Protein AF-A0A2R7QMT9-F1 (afdb_monomer_lite)

pLDDT: mean 90.4, std 2.73, range [72.31, 94.88]

Structure (mmCIF, N/CA/C/O backbone):
data_AF-A0A2R7QMT9-F1
#
_entry.id   AF-A0A2R7QMT9-F1
#
loop_
_atom_site.group_PDB
_atom_site.id
_atom_site.type_symbol
_atom_site.label_atom_id
_atom_site.label_alt_id
_atom_site.label_comp_id
_atom_site.label_asym_id
_atom_site.label_entity_id
_atom_site.label_seq_i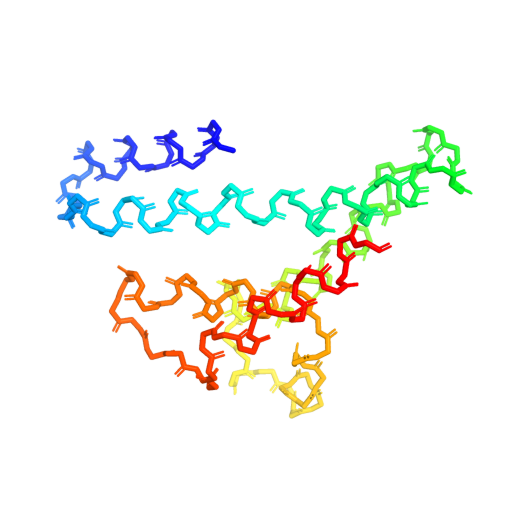d
_atom_site.pdbx_PDB_ins_code
_atom_site.Cartn_x
_atom_site.Cartn_y
_atom_site.Cartn_z
_atom_site.occupancy
_atom_site.B_iso_or_equiv
_atom_site.auth_seq_id
_atom_site.auth_comp_id
_atom_site.auth_asym_id
_atom_site.auth_atom_id
_atom_site.pdbx_PDB_model_num
ATOM 1 N N . LEU A 1 1 ? 5.904 7.567 4.834 1.00 87.25 1 LEU A N 1
ATOM 2 C CA . LEU A 1 1 ? 5.593 7.860 6.255 1.00 87.25 1 LEU A CA 1
ATOM 3 C C . LEU A 1 1 ? 5.096 9.293 6.474 1.00 87.25 1 LEU A C 1
ATOM 5 O O . LEU A 1 1 ? 4.022 9.447 7.035 1.00 87.25 1 LEU A O 1
ATOM 9 N N . LEU A 1 2 ? 5.815 10.324 6.001 1.00 89.88 2 LEU A N 1
ATOM 10 C CA . LEU A 1 2 ? 5.426 11.735 6.186 1.00 89.88 2 LEU A CA 1
ATOM 11 C C . LEU A 1 2 ? 3.989 12.032 5.732 1.00 89.88 2 LEU A C 1
ATOM 13 O O . LEU A 1 2 ? 3.200 12.544 6.513 1.00 89.88 2 LEU A O 1
ATOM 17 N N . VAL A 1 3 ? 3.630 11.641 4.506 1.00 89.38 3 VAL A N 1
ATOM 18 C CA . VAL A 1 3 ? 2.269 11.836 3.974 1.00 89.38 3 VAL A CA 1
ATOM 19 C C . VAL A 1 3 ? 1.214 11.183 4.872 1.00 89.38 3 VAL A C 1
ATOM 21 O O . VAL A 1 3 ? 0.199 11.802 5.163 1.00 89.38 3 VAL A O 1
ATOM 24 N N . ALA A 1 4 ? 1.466 9.972 5.376 1.00 89.38 4 ALA A N 1
ATOM 25 C CA . ALA A 1 4 ? 0.537 9.289 6.276 1.00 89.38 4 ALA A CA 1
ATOM 26 C C . ALA A 1 4 ? 0.352 10.053 7.598 1.00 89.38 4 ALA A C 1
ATOM 28 O O . ALA A 1 4 ? -0.774 10.210 8.056 1.00 89.38 4 ALA A O 1
ATOM 29 N N . LEU A 1 5 ? 1.435 10.577 8.180 1.00 90.81 5 LEU A N 1
ATOM 30 C CA . LEU A 1 5 ? 1.365 11.408 9.387 1.00 90.81 5 LEU A CA 1
ATOM 31 C C . LEU A 1 5 ? 0.594 12.708 9.141 1.00 90.81 5 LEU A C 1
ATOM 33 O O . LEU A 1 5 ? -0.221 13.091 9.973 1.00 90.81 5 LEU A O 1
ATOM 37 N N . VAL A 1 6 ? 0.802 13.351 7.988 1.00 93.38 6 VAL A N 1
ATOM 38 C CA . VAL A 1 6 ? 0.050 14.551 7.594 1.00 93.38 6 VAL A CA 1
ATOM 39 C C . VAL A 1 6 ? -1.442 14.236 7.482 1.00 93.38 6 VAL A C 1
ATOM 41 O O . VAL A 1 6 ? -2.253 14.945 8.069 1.00 93.38 6 VAL A O 1
ATOM 44 N N . LEU A 1 7 ? -1.816 13.153 6.794 1.00 91.12 7 LEU A N 1
ATOM 45 C CA . LEU A 1 7 ? -3.218 12.755 6.636 1.00 91.12 7 LEU A CA 1
ATOM 46 C C . LEU A 1 7 ? -3.880 12.398 7.972 1.00 91.12 7 LEU A C 1
ATOM 48 O O . LEU A 1 7 ? -5.018 12.789 8.212 1.00 91.12 7 LEU A O 1
ATOM 52 N N . LEU A 1 8 ? -3.167 11.705 8.863 1.00 91.06 8 LEU A N 1
ATOM 53 C CA . LEU A 1 8 ? -3.651 11.411 10.213 1.00 91.06 8 LEU A CA 1
ATOM 54 C C . LEU A 1 8 ? -3.796 12.682 11.059 1.00 91.06 8 LEU A C 1
ATOM 56 O O . LEU A 1 8 ? -4.768 12.809 11.797 1.00 91.06 8 LEU A O 1
ATOM 60 N N . GLY A 1 9 ? -2.877 13.641 10.923 1.00 88.62 9 GLY A N 1
ATOM 61 C CA . GLY A 1 9 ? -2.978 14.947 11.574 1.00 88.62 9 GLY A CA 1
ATOM 62 C C . GLY A 1 9 ? -4.199 15.734 11.097 1.00 88.62 9 GLY A C 1
ATOM 63 O O . GLY A 1 9 ? -4.964 16.236 11.914 1.00 88.62 9 GLY A O 1
ATOM 64 N N . VAL A 1 10 ? -4.441 15.772 9.783 1.00 92.94 10 VAL A N 1
ATOM 65 C CA . VAL A 1 10 ? -5.647 16.388 9.205 1.00 92.94 10 VAL A CA 1
ATOM 66 C C . VAL A 1 10 ? -6.912 15.678 9.692 1.00 92.94 10 VAL A C 1
ATOM 68 O O . VAL A 1 10 ? -7.864 16.345 10.084 1.00 92.94 10 VAL A O 1
ATOM 71 N N . ALA A 1 11 ? -6.923 14.343 9.734 1.00 90.19 11 ALA A N 1
ATOM 72 C CA . ALA A 1 11 ? -8.058 13.573 10.241 1.00 90.19 11 ALA A CA 1
ATOM 73 C C . ALA A 1 11 ? -8.346 13.866 11.725 1.00 90.19 11 ALA A C 1
ATOM 75 O O . ALA A 1 11 ? -9.506 14.032 12.100 1.00 90.19 11 ALA A O 1
ATOM 76 N N . ALA A 1 12 ? -7.307 13.997 12.557 1.00 89.94 12 ALA A N 1
ATOM 77 C CA . ALA A 1 12 ? -7.452 14.383 13.959 1.00 89.94 12 ALA A CA 1
ATOM 78 C C . ALA A 1 12 ? -8.076 15.782 14.101 1.00 89.94 12 ALA A C 1
ATOM 80 O O . ALA A 1 12 ? -9.011 15.966 14.878 1.00 89.94 12 ALA A O 1
ATOM 81 N N . LEU A 1 13 ? -7.601 16.753 13.312 1.00 93.44 13 LEU A N 1
ATOM 82 C CA . LEU A 1 13 ? -8.143 18.118 13.290 1.00 93.44 13 LEU A CA 1
ATOM 83 C C . LEU A 1 13 ? -9.587 18.172 12.766 1.00 93.44 13 LEU A C 1
ATOM 85 O O . LEU A 1 13 ? -10.362 19.022 13.192 1.00 93.44 13 LEU A O 1
ATOM 89 N N . ALA A 1 14 ? -9.958 17.249 11.878 1.00 92.62 14 ALA A N 1
ATOM 90 C CA . ALA A 1 14 ? -11.316 17.088 11.365 1.00 92.62 14 ALA A CA 1
ATOM 91 C C . ALA A 1 14 ? -12.260 16.340 12.331 1.00 92.62 14 ALA A C 1
ATOM 93 O O . ALA A 1 14 ? -13.416 16.100 11.987 1.00 92.62 14 ALA A O 1
ATOM 94 N N . GLY A 1 15 ? -11.791 15.956 13.525 1.00 88.88 15 GLY A N 1
ATOM 95 C CA . GLY A 1 15 ? -12.601 15.275 14.539 1.00 88.88 15 GLY A CA 1
ATOM 96 C C . GLY A 1 15 ? -12.815 13.778 14.291 1.00 88.88 15 GLY A C 1
ATOM 97 O O . GLY A 1 15 ? -13.714 13.184 14.885 1.00 88.88 15 GLY A O 1
ATOM 98 N N . VAL A 1 16 ? -12.012 13.145 13.428 1.00 88.69 16 VAL A N 1
ATOM 99 C CA . VAL A 1 16 ? -12.076 11.693 13.206 1.00 88.69 16 VAL A CA 1
ATOM 100 C C . VAL A 1 16 ? -11.596 10.964 14.463 1.00 88.69 16 VAL A C 1
ATOM 102 O O . VAL A 1 16 ? -10.526 11.255 14.997 1.00 88.69 16 VAL A O 1
ATOM 105 N N . GLY A 1 17 ? -12.371 9.980 14.928 1.00 87.00 17 GLY A N 1
ATOM 106 C CA . GLY A 1 17 ? -12.007 9.129 16.062 1.00 87.00 17 GLY A CA 1
ATOM 107 C C . GLY A 1 17 ? -10.818 8.225 15.736 1.00 87.00 17 GLY A C 1
ATOM 108 O O . GLY A 1 17 ? -10.990 7.114 15.241 1.00 87.00 17 GLY A O 1
ATOM 109 N N . LEU A 1 18 ? -9.604 8.694 16.013 1.00 87.44 18 LEU A N 1
ATOM 110 C CA . LEU A 1 18 ? -8.370 7.955 15.755 1.00 87.44 18 LEU A CA 1
ATOM 111 C C . LEU A 1 18 ? -7.949 7.162 16.991 1.00 87.44 18 LEU A C 1
ATOM 113 O O . LEU A 1 18 ? -7.246 7.664 17.869 1.00 87.44 18 LEU A O 1
ATOM 117 N N . ALA A 1 19 ? -8.354 5.895 17.055 1.00 92.50 19 ALA A N 1
ATOM 118 C CA . ALA A 1 19 ? -7.854 5.001 18.092 1.00 92.50 19 ALA A CA 1
ATOM 119 C C . ALA A 1 19 ? -6.327 4.811 17.932 1.00 92.50 19 ALA A C 1
ATOM 121 O O . ALA A 1 19 ? -5.867 4.551 16.814 1.00 92.50 19 ALA A O 1
ATOM 122 N N . PRO A 1 20 ? -5.523 4.853 19.013 1.00 90.06 20 PRO A N 1
ATOM 123 C CA . PRO A 1 20 ? -4.069 4.684 18.920 1.00 90.06 20 PRO A CA 1
ATOM 124 C C . PRO A 1 20 ? -3.645 3.393 18.205 1.00 90.06 20 PRO A C 1
ATOM 126 O O . PRO A 1 20 ? -2.693 3.391 17.426 1.00 90.06 20 PRO A O 1
ATOM 129 N N . ALA A 1 21 ? -4.394 2.303 18.404 1.00 90.44 21 ALA A N 1
ATOM 130 C CA . ALA A 1 21 ? -4.150 1.026 17.736 1.00 90.44 21 ALA A CA 1
ATOM 131 C C . ALA A 1 21 ? -4.374 1.090 16.212 1.00 90.44 21 ALA A C 1
ATOM 133 O O . ALA A 1 21 ? -3.595 0.512 15.454 1.00 90.44 21 ALA A O 1
ATOM 134 N N . MET A 1 22 ? -5.399 1.820 15.753 1.00 92.94 22 MET A N 1
ATOM 135 C CA . MET A 1 22 ? -5.653 2.053 14.325 1.00 92.94 22 MET A CA 1
ATOM 136 C C . MET A 1 22 ? -4.500 2.844 13.705 1.00 92.94 22 MET A C 1
ATOM 138 O O . MET A 1 22 ? -3.969 2.445 12.670 1.00 92.94 22 MET A O 1
ATOM 142 N N . VAL A 1 23 ? -4.075 3.925 14.365 1.00 92.94 23 VAL A N 1
ATOM 143 C CA . VAL A 1 23 ? -2.951 4.758 13.914 1.00 92.94 23 VAL A CA 1
ATOM 144 C C . VAL A 1 23 ? -1.673 3.935 13.802 1.00 92.94 23 VAL A C 1
ATOM 146 O O . VAL A 1 23 ? -1.039 3.928 12.748 1.00 92.94 23 VAL A O 1
ATOM 149 N N . LEU A 1 24 ? -1.319 3.196 14.857 1.00 93.44 24 LEU A N 1
ATOM 150 C CA . LEU A 1 24 ? -0.112 2.376 14.878 1.00 93.44 24 LEU A CA 1
ATOM 151 C C . LEU A 1 24 ? -0.125 1.335 13.758 1.00 93.44 24 LEU A C 1
ATOM 153 O O . LEU A 1 24 ? 0.878 1.152 13.072 1.00 93.44 24 LEU A O 1
ATOM 157 N N . ARG A 1 25 ? -1.270 0.686 13.530 1.00 92.38 25 ARG A N 1
ATOM 158 C CA . ARG A 1 25 ? -1.402 -0.311 12.472 1.00 92.38 25 ARG A CA 1
ATOM 159 C C . ARG A 1 25 ? -1.291 0.300 11.078 1.00 92.38 25 ARG A C 1
ATOM 161 O O . ARG A 1 25 ? -0.581 -0.252 10.245 1.00 92.38 25 ARG A O 1
ATOM 168 N N . LEU A 1 26 ? -1.942 1.434 10.820 1.00 92.50 26 LEU A N 1
ATOM 169 C CA . LEU A 1 26 ? -1.826 2.131 9.535 1.00 92.50 26 LEU A CA 1
ATOM 170 C C . LEU A 1 26 ? -0.390 2.590 9.271 1.00 92.50 26 LEU A C 1
ATOM 172 O O . LEU A 1 26 ? 0.109 2.425 8.160 1.00 92.50 26 LEU A O 1
ATOM 176 N N . LEU A 1 27 ? 0.301 3.105 10.292 1.00 94.31 27 LEU A N 1
ATOM 177 C CA . LEU A 1 27 ? 1.712 3.472 10.186 1.00 94.31 27 LEU A CA 1
ATOM 178 C C . LEU A 1 27 ? 2.602 2.254 9.932 1.00 94.31 27 LEU A C 1
ATOM 180 O O . LEU A 1 27 ? 3.480 2.329 9.077 1.00 94.31 27 LEU A O 1
ATOM 184 N N . ALA A 1 28 ? 2.360 1.133 10.616 1.00 93.50 28 ALA A N 1
ATOM 185 C CA . ALA A 1 28 ? 3.105 -0.105 10.409 1.00 93.50 28 ALA A CA 1
ATOM 186 C C . ALA A 1 28 ? 2.923 -0.642 8.983 1.00 93.50 28 ALA A C 1
ATOM 188 O O . ALA A 1 28 ? 3.908 -0.954 8.318 1.00 93.50 28 ALA A O 1
ATOM 189 N N . VAL A 1 29 ? 1.687 -0.681 8.474 1.00 93.44 29 VAL A N 1
ATOM 190 C CA . VAL A 1 29 ? 1.412 -1.105 7.093 1.00 93.44 29 VAL A CA 1
ATOM 191 C C . VAL A 1 29 ? 2.038 -0.137 6.088 1.00 93.44 29 VAL A C 1
ATOM 193 O O . VAL A 1 29 ? 2.655 -0.583 5.126 1.00 93.44 29 VAL A O 1
ATOM 196 N N . ALA A 1 30 ? 1.957 1.177 6.319 1.00 91.94 30 ALA A N 1
ATOM 197 C CA . ALA A 1 30 ? 2.572 2.176 5.446 1.00 91.94 30 ALA A CA 1
ATOM 198 C C . ALA A 1 30 ? 4.109 2.109 5.448 1.00 91.94 30 ALA A C 1
ATOM 200 O O . ALA A 1 30 ? 4.735 2.344 4.415 1.00 91.94 30 ALA A O 1
ATOM 201 N N . ALA A 1 31 ? 4.727 1.802 6.591 1.00 93.06 31 ALA A N 1
ATOM 202 C CA . ALA A 1 31 ? 6.163 1.566 6.684 1.00 93.06 31 ALA A CA 1
ATOM 203 C C . ALA A 1 31 ? 6.551 0.282 5.942 1.00 93.06 31 ALA A C 1
ATOM 205 O O . ALA A 1 31 ? 7.488 0.291 5.150 1.00 93.06 31 ALA A O 1
ATOM 206 N N . PHE A 1 32 ? 5.788 -0.794 6.137 1.00 92.50 32 PHE A N 1
ATOM 207 C CA . PHE A 1 32 ? 6.025 -2.073 5.477 1.00 92.50 32 PHE A CA 1
ATOM 208 C C . PHE A 1 32 ? 5.847 -1.988 3.958 1.00 92.50 32 PHE A C 1
ATOM 210 O O . PHE A 1 32 ? 6.647 -2.554 3.227 1.00 92.50 32 PHE A O 1
ATOM 217 N N . ALA A 1 33 ? 4.873 -1.212 3.471 1.00 91.50 33 ALA A N 1
ATOM 218 C CA . ALA A 1 33 ? 4.646 -0.965 2.046 1.00 91.50 33 ALA A CA 1
ATOM 219 C C . ALA A 1 33 ? 5.866 -0.374 1.324 1.00 91.50 33 ALA A C 1
ATOM 221 O O . ALA A 1 33 ? 6.044 -0.614 0.130 1.00 91.50 33 ALA A O 1
ATOM 222 N N . ALA A 1 34 ? 6.712 0.382 2.033 1.00 91.12 34 ALA A N 1
ATOM 223 C CA . ALA A 1 34 ? 7.909 0.973 1.448 1.00 91.12 34 ALA A CA 1
ATOM 224 C C . ALA A 1 34 ? 8.931 -0.082 0.997 1.00 91.12 34 ALA A C 1
ATOM 226 O O . ALA A 1 34 ? 9.696 0.196 0.081 1.00 91.12 34 ALA A O 1
ATOM 227 N N . LEU A 1 35 ? 8.928 -1.278 1.596 1.00 92.81 35 LEU A N 1
ATOM 228 C CA . LEU A 1 35 ? 9.858 -2.355 1.258 1.00 92.81 35 LEU A CA 1
ATOM 229 C C . LEU A 1 35 ? 9.596 -2.942 -0.147 1.00 92.81 35 LEU A C 1
ATOM 231 O O . LEU A 1 35 ? 10.451 -2.762 -1.015 1.00 92.81 35 LEU A O 1
ATOM 235 N N . PRO A 1 36 ? 8.427 -3.549 -0.446 1.00 91.75 36 PRO A N 1
ATOM 236 C CA . PRO A 1 36 ? 8.171 -4.136 -1.760 1.00 91.75 36 PRO A CA 1
ATOM 237 C C . PRO A 1 36 ? 8.019 -3.071 -2.852 1.00 91.75 36 PRO A C 1
ATOM 239 O O . PRO A 1 36 ? 8.502 -3.258 -3.965 1.00 91.75 36 PRO A O 1
ATOM 242 N N . LEU A 1 37 ? 7.390 -1.924 -2.558 1.00 91.12 37 LEU A N 1
ATOM 243 C CA . LEU A 1 37 ? 7.272 -0.845 -3.546 1.00 91.12 37 LEU A CA 1
ATOM 244 C C . LEU A 1 37 ? 8.628 -0.188 -3.820 1.00 91.12 37 LEU A C 1
ATOM 246 O O . LEU A 1 37 ? 8.929 0.151 -4.961 1.00 91.12 37 LEU A O 1
ATOM 250 N N . GLY A 1 38 ? 9.464 -0.042 -2.791 1.00 91.25 38 GLY A N 1
ATOM 251 C CA . GLY A 1 38 ? 10.838 0.425 -2.944 1.00 91.25 38 GLY A CA 1
ATOM 252 C C . GLY A 1 38 ? 11.664 -0.527 -3.804 1.00 91.25 38 GLY A C 1
ATOM 253 O O . GLY A 1 38 ? 12.339 -0.065 -4.717 1.00 91.25 38 GLY A O 1
ATOM 254 N N . ALA A 1 39 ? 11.554 -1.841 -3.582 1.00 91.88 39 ALA A N 1
ATOM 255 C CA . ALA A 1 39 ? 12.226 -2.856 -4.395 1.00 91.88 39 ALA A CA 1
ATOM 256 C C . ALA A 1 39 ? 11.818 -2.773 -5.877 1.00 91.88 39 ALA A C 1
ATOM 258 O O . ALA A 1 39 ? 12.684 -2.722 -6.749 1.00 91.88 39 ALA A O 1
ATOM 259 N N . ILE A 1 40 ? 10.517 -2.650 -6.170 1.00 90.44 40 ILE A N 1
ATOM 260 C CA . ILE A 1 40 ? 10.012 -2.444 -7.540 1.00 90.44 40 ILE A CA 1
ATOM 261 C C . ILE A 1 40 ? 10.574 -1.150 -8.142 1.00 90.44 40 ILE A C 1
ATOM 263 O O . ILE A 1 40 ? 11.057 -1.152 -9.272 1.00 90.44 40 ILE A O 1
ATOM 267 N N . GLY A 1 41 ? 10.543 -0.044 -7.394 1.00 90.00 41 GLY A N 1
ATOM 268 C CA . GLY A 1 41 ? 11.076 1.240 -7.849 1.00 90.00 41 GLY A CA 1
ATOM 269 C C . GLY A 1 41 ? 12.578 1.193 -8.147 1.00 90.00 41 GLY A C 1
ATOM 270 O O . GLY A 1 41 ? 13.014 1.726 -9.166 1.00 90.00 41 GLY A O 1
ATOM 271 N N . LEU A 1 42 ? 13.360 0.514 -7.303 1.00 91.94 42 LEU A N 1
ATOM 272 C CA . LEU A 1 42 ? 14.795 0.302 -7.506 1.00 91.94 42 LEU A CA 1
ATOM 273 C C . LEU A 1 42 ? 15.073 -0.593 -8.715 1.00 91.94 42 LEU A C 1
ATOM 275 O O . LEU A 1 42 ? 15.969 -0.289 -9.497 1.00 91.94 42 LEU A O 1
ATOM 279 N N . TRP A 1 43 ? 14.291 -1.660 -8.897 1.00 91.81 43 TRP A N 1
ATOM 280 C CA . TRP A 1 43 ? 14.404 -2.541 -10.056 1.00 91.81 43 TRP A CA 1
ATOM 281 C C . TRP A 1 43 ? 14.104 -1.802 -11.364 1.00 91.81 43 TRP A C 1
ATOM 283 O O . TRP A 1 43 ? 14.856 -1.926 -12.326 1.00 91.81 43 TRP A O 1
ATOM 293 N N . ILE A 1 44 ? 13.056 -0.972 -11.395 1.00 91.75 44 ILE A N 1
ATOM 294 C CA . ILE A 1 44 ? 12.768 -0.121 -12.556 1.00 91.75 44 ILE A CA 1
ATOM 295 C C . ILE A 1 44 ? 13.928 0.855 -12.777 1.00 91.75 44 ILE A C 1
ATOM 297 O O . ILE A 1 44 ? 14.466 0.929 -13.879 1.00 91.75 44 ILE A O 1
ATOM 301 N N . GLY A 1 45 ? 14.343 1.575 -11.730 1.00 90.62 45 GLY A N 1
ATOM 302 C CA . GLY A 1 45 ? 15.386 2.598 -11.805 1.00 90.62 45 GLY A CA 1
ATOM 303 C C . GLY A 1 45 ? 16.762 2.079 -12.231 1.00 90.62 45 GLY A C 1
ATOM 304 O O . GLY A 1 45 ? 17.543 2.850 -12.779 1.00 90.62 45 GLY A O 1
ATOM 305 N N . SER A 1 46 ? 17.059 0.792 -12.029 1.00 92.31 46 SER A N 1
ATOM 306 C CA . SER A 1 46 ? 18.303 0.173 -12.501 1.00 92.31 46 SER A CA 1
ATOM 307 C C . SER A 1 46 ? 18.274 -0.238 -13.978 1.00 92.31 46 SER A C 1
ATOM 309 O O . SER A 1 46 ? 19.337 -0.413 -14.568 1.00 92.31 46 SER A O 1
ATOM 311 N N . HIS A 1 47 ? 17.089 -0.354 -14.591 1.00 92.00 47 HIS A N 1
ATOM 312 C CA . HIS A 1 47 ? 16.916 -0.803 -15.981 1.00 92.00 47 HIS A CA 1
ATOM 313 C C . HIS A 1 47 ? 16.499 0.309 -16.951 1.00 92.00 47 HIS A C 1
ATOM 315 O O . HIS A 1 47 ? 16.527 0.104 -18.165 1.00 92.00 47 HIS A O 1
ATOM 321 N N . VAL A 1 48 ? 16.103 1.481 -16.452 1.00 93.19 48 VAL A N 1
ATOM 322 C CA . VAL A 1 48 ? 15.632 2.599 -17.282 1.00 93.19 48 VAL A CA 1
ATOM 323 C C . VAL A 1 48 ? 16.438 3.865 -17.009 1.00 93.19 48 VAL A C 1
ATOM 325 O O . VAL A 1 48 ? 16.978 4.060 -15.923 1.00 93.19 48 VAL A O 1
ATOM 328 N N . SER A 1 49 ? 16.526 4.757 -17.997 1.00 90.44 49 SER A N 1
ATOM 329 C CA . SER A 1 49 ? 17.216 6.037 -17.818 1.00 90.44 49 SER A CA 1
ATOM 330 C C . SER A 1 49 ? 16.506 6.914 -16.779 1.00 90.44 49 SER A C 1
ATOM 332 O O . SER A 1 49 ? 15.283 6.865 -16.630 1.00 90.44 49 SER A O 1
ATOM 334 N N . ALA A 1 50 ? 17.257 7.795 -16.110 1.00 86.81 50 ALA A N 1
ATOM 335 C CA . ALA A 1 50 ? 16.703 8.716 -15.113 1.00 86.81 50 ALA A CA 1
ATOM 336 C C . ALA A 1 50 ? 15.568 9.605 -15.664 1.00 86.81 50 ALA A C 1
ATOM 338 O O . ALA A 1 50 ? 14.653 9.965 -14.928 1.00 86.81 50 ALA A O 1
ATOM 339 N N . SER A 1 51 ? 15.595 9.926 -16.963 1.00 90.44 51 SER A N 1
ATOM 340 C CA . SER A 1 51 ? 14.537 10.687 -17.637 1.00 90.44 51 SER A CA 1
ATOM 341 C C . SER A 1 51 ? 13.272 9.867 -17.917 1.00 90.44 51 SER A C 1
ATOM 343 O O . SER A 1 51 ? 12.180 10.430 -17.923 1.00 90.44 51 SER A O 1
ATOM 345 N N . ALA A 1 52 ? 13.391 8.551 -18.124 1.00 89.38 52 ALA A N 1
ATOM 346 C CA . ALA A 1 52 ? 12.261 7.654 -18.371 1.00 89.38 52 ALA A CA 1
ATOM 347 C C . ALA A 1 52 ? 11.668 7.064 -17.078 1.00 89.38 52 ALA A C 1
ATOM 349 O O . ALA A 1 52 ? 10.494 6.693 -17.056 1.00 89.38 52 ALA A O 1
ATOM 350 N N . ALA A 1 53 ? 12.449 7.005 -15.993 1.00 87.75 53 ALA A N 1
ATOM 351 C CA . ALA A 1 53 ? 12.050 6.382 -14.732 1.00 87.75 53 ALA A CA 1
ATOM 352 C C . ALA A 1 53 ? 10.706 6.892 -14.175 1.00 87.75 53 ALA A C 1
ATOM 354 O O . ALA A 1 53 ? 9.859 6.053 -13.865 1.00 87.75 53 ALA A O 1
ATOM 355 N N . PRO A 1 54 ? 10.422 8.211 -14.113 1.00 87.38 54 PRO A N 1
ATOM 356 C CA . PRO A 1 54 ? 9.139 8.687 -13.595 1.00 87.38 54 PRO A CA 1
ATOM 357 C C . PRO A 1 54 ? 7.941 8.212 -14.427 1.00 87.38 54 PRO A C 1
ATOM 359 O O . PRO A 1 54 ? 6.896 7.873 -13.874 1.00 87.38 54 PRO A O 1
ATOM 362 N N . ALA A 1 55 ? 8.090 8.158 -15.754 1.00 91.56 55 ALA A N 1
ATOM 363 C CA . ALA A 1 55 ? 7.030 7.705 -16.649 1.00 91.56 55 ALA A CA 1
ATOM 364 C C . ALA A 1 55 ? 6.751 6.206 -16.469 1.00 91.56 55 ALA A C 1
ATOM 366 O O . ALA A 1 55 ? 5.595 5.806 -16.337 1.00 91.56 55 ALA A O 1
ATOM 367 N N . VAL A 1 56 ? 7.805 5.387 -16.397 1.00 91.94 56 VAL A N 1
ATOM 368 C CA . VAL A 1 56 ? 7.684 3.931 -16.229 1.00 91.94 56 VAL A CA 1
ATOM 369 C C . VAL A 1 56 ? 7.116 3.578 -14.856 1.00 91.94 56 VAL A C 1
ATOM 371 O O . VAL A 1 56 ? 6.204 2.760 -14.765 1.00 91.94 56 VAL A O 1
ATOM 374 N N . VAL A 1 57 ? 7.586 4.231 -13.789 1.00 90.12 57 VAL A N 1
ATOM 375 C CA . VAL A 1 57 ? 7.060 4.012 -12.434 1.00 90.12 57 VAL A CA 1
ATOM 376 C C . VAL A 1 57 ? 5.571 4.340 -12.373 1.00 90.12 57 VAL A C 1
ATOM 378 O O . VAL A 1 57 ? 4.799 3.523 -11.883 1.00 90.12 57 VAL A O 1
ATOM 381 N N . ASN A 1 58 ? 5.135 5.480 -12.919 1.00 90.19 58 ASN A N 1
ATOM 382 C CA . ASN A 1 58 ? 3.713 5.837 -12.926 1.00 90.19 58 ASN A CA 1
ATOM 383 C C . ASN A 1 58 ? 2.865 4.854 -13.744 1.00 90.19 58 ASN A C 1
ATOM 385 O O . ASN A 1 58 ? 1.773 4.485 -13.309 1.00 90.19 58 ASN A O 1
ATOM 389 N N . LEU A 1 59 ? 3.376 4.389 -14.889 1.00 92.31 59 LEU A N 1
ATOM 390 C CA . LEU A 1 59 ? 2.701 3.388 -15.716 1.00 92.31 59 LEU A CA 1
ATOM 391 C C . LEU A 1 59 ? 2.481 2.069 -14.961 1.00 92.31 59 LEU A C 1
ATOM 393 O O . LEU A 1 59 ? 1.452 1.430 -15.149 1.00 92.31 59 LEU A O 1
ATOM 397 N N . VAL A 1 60 ? 3.419 1.680 -14.093 1.00 90.88 60 VAL A N 1
ATOM 398 C CA . VAL A 1 60 ? 3.324 0.474 -13.254 1.00 90.88 60 VAL A CA 1
ATOM 399 C C . VAL A 1 60 ? 2.476 0.716 -12.000 1.00 90.88 60 VAL A C 1
ATOM 401 O O . VAL A 1 60 ? 1.706 -0.149 -11.584 1.00 90.88 60 VAL A O 1
ATOM 404 N N . TYR A 1 61 ? 2.574 1.896 -11.389 1.00 88.31 61 TYR A N 1
ATOM 405 C CA . TYR A 1 61 ? 1.911 2.200 -10.118 1.00 88.31 61 TYR A CA 1
ATOM 406 C C . TYR A 1 61 ? 0.411 2.425 -10.275 1.00 88.31 61 TYR A C 1
ATOM 408 O O . TYR A 1 61 ? -0.346 2.103 -9.363 1.00 88.31 61 TYR A O 1
ATOM 416 N N . LEU A 1 62 ? -0.041 2.925 -11.424 1.00 89.56 62 LEU A N 1
ATOM 417 C CA . LEU A 1 62 ? -1.465 3.078 -11.719 1.00 89.56 62 LEU A CA 1
ATOM 418 C C . LEU A 1 62 ? -2.248 1.750 -11.672 1.00 89.56 62 LEU A C 1
ATOM 420 O O . LEU A 1 62 ? -3.201 1.663 -10.895 1.00 89.56 62 LEU A O 1
ATOM 424 N N . PRO A 1 63 ? -1.881 0.698 -12.430 1.00 87.06 63 PRO A N 1
ATOM 425 C CA . PRO A 1 63 ? -2.573 -0.585 -12.354 1.00 87.06 63 PRO A CA 1
ATOM 426 C C . PRO A 1 63 ? -2.426 -1.231 -10.974 1.00 87.06 63 PRO A C 1
ATOM 428 O O . PRO A 1 63 ? -3.399 -1.782 -10.464 1.00 87.06 63 PRO A O 1
ATOM 431 N N . LEU A 1 64 ? -1.267 -1.091 -10.321 1.00 90.69 64 LEU A N 1
ATOM 432 C CA . LEU A 1 64 ? -1.075 -1.516 -8.931 1.00 90.69 64 LEU A CA 1
ATOM 433 C C . LEU A 1 64 ? -2.061 -0.830 -7.972 1.00 90.69 64 LEU A C 1
ATOM 435 O O . LEU A 1 64 ? -2.651 -1.487 -7.113 1.00 90.69 64 LEU A O 1
ATOM 439 N N . ALA A 1 65 ? -2.266 0.480 -8.107 1.00 88.38 65 ALA A N 1
ATOM 440 C CA . ALA A 1 65 ? -3.206 1.232 -7.285 1.00 88.38 65 ALA A CA 1
ATOM 441 C C . ALA A 1 65 ? -4.655 0.806 -7.555 1.00 88.38 65 ALA A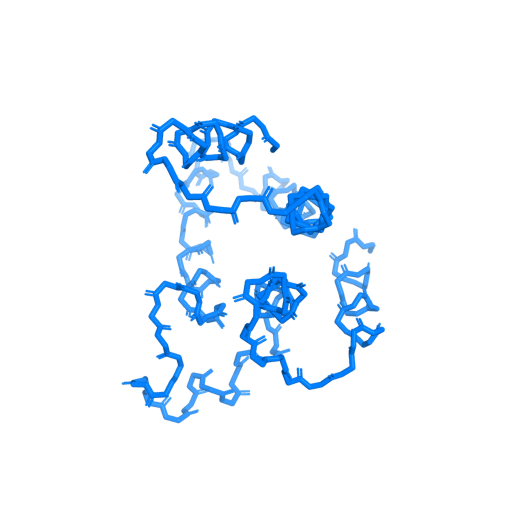 C 1
ATOM 443 O O . ALA A 1 65 ? -5.426 0.642 -6.610 1.00 88.38 65 ALA A O 1
ATOM 444 N N . LEU A 1 66 ? -5.018 0.554 -8.816 1.00 88.69 66 LEU A N 1
ATOM 445 C CA . LEU A 1 66 ? -6.351 0.079 -9.186 1.00 88.69 66 LEU A CA 1
ATOM 446 C C . LEU A 1 66 ? -6.637 -1.317 -8.610 1.00 88.69 66 LEU A C 1
ATOM 448 O O . LEU A 1 66 ? -7.660 -1.533 -7.965 1.00 88.69 66 LEU A O 1
ATOM 452 N N . LEU A 1 67 ? -5.699 -2.248 -8.789 1.00 90.88 67 LEU A N 1
ATOM 453 C CA . LEU A 1 67 ? -5.824 -3.644 -8.361 1.00 90.88 67 LEU A CA 1
ATOM 454 C C . LEU A 1 67 ? -5.706 -3.833 -6.846 1.00 90.88 67 LEU A C 1
ATOM 456 O O . LEU A 1 67 ? -6.072 -4.886 -6.329 1.00 90.88 67 LEU A O 1
ATOM 460 N N . SER A 1 68 ? -5.274 -2.800 -6.118 1.00 89.75 68 SER A N 1
ATOM 461 C CA . SER A 1 68 ? -5.345 -2.786 -4.654 1.00 89.75 68 SER A CA 1
ATOM 462 C C . SER A 1 68 ? -6.783 -2.835 -4.123 1.00 89.75 68 SER A C 1
ATOM 464 O O . SER A 1 68 ? -6.999 -3.244 -2.987 1.00 89.75 68 SER A O 1
ATOM 466 N N . GLY A 1 69 ? -7.767 -2.387 -4.914 1.00 87.31 69 GLY A N 1
ATOM 467 C CA . GLY A 1 69 ? -9.151 -2.229 -4.467 1.00 87.31 69 GLY A CA 1
ATOM 468 C C . GLY A 1 69 ? -9.394 -1.035 -3.533 1.00 87.31 69 GLY A C 1
ATOM 469 O O . GLY A 1 69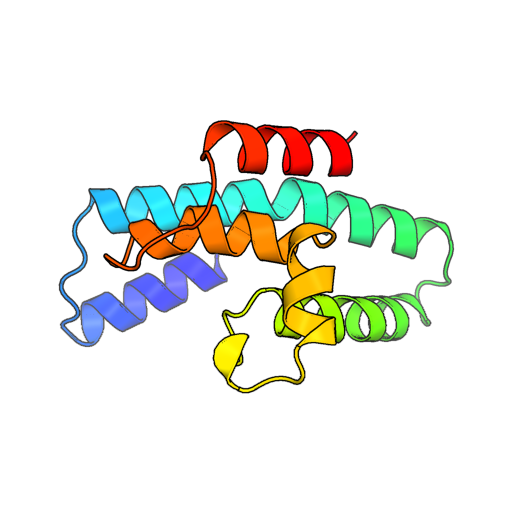 ? -10.526 -0.835 -3.100 1.00 87.31 69 GLY A O 1
ATOM 470 N N . LEU A 1 70 ? -8.356 -0.248 -3.212 1.00 86.94 70 LEU A N 1
ATOM 471 C CA . LEU A 1 70 ? -8.450 0.911 -2.313 1.00 86.94 70 LEU A CA 1
ATOM 472 C C . LEU A 1 70 ? -8.928 2.184 -3.022 1.00 86.94 70 LEU A C 1
ATOM 474 O O . LEU A 1 70 ? -9.517 3.047 -2.378 1.00 86.94 70 LEU A O 1
ATOM 478 N N . TRP A 1 71 ? -8.661 2.318 -4.327 1.00 85.44 71 TRP A N 1
ATOM 479 C CA . TRP A 1 71 ? -9.101 3.476 -5.116 1.00 85.44 71 TRP A CA 1
ATOM 480 C C . TRP A 1 71 ? -10.496 3.269 -5.717 1.00 85.44 71 TRP A C 1
ATOM 482 O O . TRP A 1 71 ? -11.356 4.139 -5.609 1.00 85.44 71 TRP A O 1
ATOM 492 N N . LEU A 1 72 ? -10.732 2.091 -6.302 1.00 86.44 72 LEU A N 1
ATOM 493 C CA . LEU A 1 72 ? -12.043 1.637 -6.763 1.00 86.44 72 LEU A CA 1
ATOM 494 C C . LEU A 1 72 ? -12.318 0.240 -6.198 1.00 86.44 72 LEU A C 1
ATOM 496 O O . LEU A 1 72 ? -11.426 -0.610 -6.269 1.00 86.44 72 LEU A O 1
ATOM 500 N N . PRO A 1 73 ? -13.531 -0.035 -5.685 1.00 85.56 73 PRO A N 1
ATOM 501 C CA . PRO A 1 73 ? -13.875 -1.367 -5.209 1.00 85.56 73 PRO A CA 1
ATOM 502 C C . PRO A 1 73 ? -13.702 -2.413 -6.318 1.00 85.56 73 PRO A C 1
ATOM 504 O O . PRO A 1 73 ? -14.214 -2.248 -7.422 1.00 85.56 73 PRO A O 1
ATOM 507 N N . LEU A 1 74 ? -13.045 -3.540 -6.032 1.00 86.50 74 LEU A N 1
ATOM 508 C CA . LEU A 1 74 ? -12.888 -4.608 -7.034 1.00 86.50 74 LEU A CA 1
ATOM 509 C C . LEU A 1 74 ? -14.232 -5.216 -7.473 1.00 86.50 74 LEU A C 1
ATOM 511 O O . LEU A 1 74 ? -14.312 -5.797 -8.549 1.00 86.50 74 LEU A O 1
ATOM 515 N N . SER A 1 75 ? -15.287 -5.060 -6.667 1.00 86.12 75 SER A N 1
ATOM 516 C CA . SER A 1 75 ? -16.640 -5.550 -6.955 1.00 86.12 75 SER A CA 1
ATOM 517 C C . SER A 1 75 ? -17.328 -4.846 -8.126 1.00 86.12 75 SER A C 1
ATOM 519 O O . SER A 1 75 ? -18.265 -5.406 -8.686 1.00 86.12 75 SER A O 1
ATOM 521 N N . ILE A 1 76 ? -16.889 -3.636 -8.489 1.00 88.75 76 ILE A N 1
ATOM 522 C CA . ILE A 1 76 ? -17.450 -2.878 -9.619 1.00 88.75 76 ILE A CA 1
ATOM 523 C C . ILE A 1 76 ? -16.642 -3.056 -10.912 1.00 88.75 76 ILE A C 1
ATOM 525 O O . ILE A 1 76 ? -17.060 -2.585 -11.968 1.00 88.75 76 ILE A O 1
ATOM 529 N N . LEU A 1 77 ? -15.482 -3.714 -10.840 1.00 88.19 77 LEU A N 1
ATOM 530 C CA . LEU A 1 77 ? -14.643 -4.010 -11.996 1.00 88.19 77 LEU A CA 1
ATOM 531 C C . LEU A 1 77 ? -15.045 -5.354 -12.626 1.00 88.19 77 LEU A C 1
ATOM 533 O O . LEU A 1 77 ? -15.595 -6.221 -11.945 1.00 88.19 77 LEU A O 1
ATOM 537 N N . PRO A 1 78 ? -14.740 -5.574 -13.918 1.00 90.62 78 PRO A N 1
ATOM 538 C CA . PRO A 1 78 ? -14.909 -6.879 -14.544 1.00 90.62 78 PRO A CA 1
ATOM 539 C C . PRO A 1 78 ? -14.228 -8.008 -13.739 1.00 90.62 78 PRO A C 1
ATOM 541 O 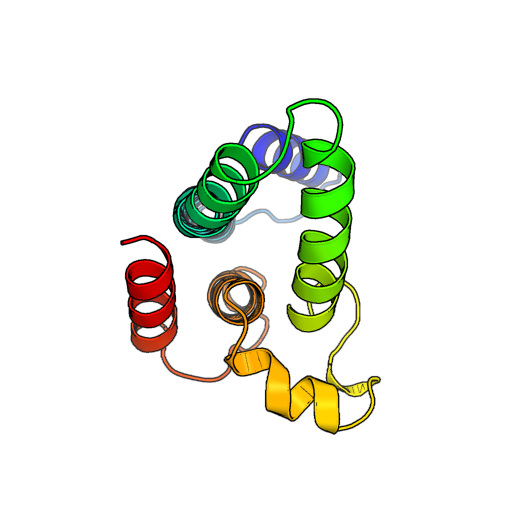O . PRO A 1 78 ? -13.132 -7.795 -13.211 1.00 90.62 78 PRO A O 1
ATOM 544 N N . PRO A 1 79 ? -14.801 -9.229 -13.689 1.00 88.25 79 PRO A N 1
ATOM 545 C CA . PRO A 1 79 ? -14.319 -10.318 -12.829 1.00 88.25 79 PRO A CA 1
ATOM 546 C C . PRO A 1 79 ? -12.829 -10.644 -12.983 1.00 88.25 79 PRO A C 1
ATOM 548 O O . PRO A 1 79 ? -12.170 -10.975 -11.999 1.00 88.25 79 PRO A O 1
ATOM 551 N N . VAL A 1 80 ? -12.276 -10.462 -14.187 1.00 88.38 80 VAL A N 1
ATOM 552 C CA . VAL A 1 80 ? -10.846 -10.646 -14.477 1.00 88.38 80 VAL A CA 1
ATOM 553 C C . VAL A 1 80 ? -9.938 -9.877 -13.510 1.00 88.38 80 VAL A C 1
ATOM 555 O O . VAL A 1 80 ? -8.933 -10.417 -13.059 1.00 88.38 80 VAL A O 1
ATOM 558 N N . PHE A 1 81 ? -10.306 -8.655 -13.114 1.00 87.19 81 PHE A N 1
ATOM 559 C CA . PHE A 1 81 ? -9.494 -7.846 -12.204 1.00 87.19 81 PHE A CA 1
ATOM 560 C C . PHE A 1 81 ? -9.518 -8.405 -10.781 1.00 87.19 81 PHE A C 1
ATOM 562 O O . PHE A 1 81 ? -8.482 -8.435 -10.126 1.00 87.19 81 PHE A O 1
ATOM 569 N N . SER A 1 82 ? -10.665 -8.915 -10.324 1.00 87.00 82 SER A N 1
ATOM 570 C CA . SER A 1 82 ? -10.776 -9.566 -9.013 1.00 87.00 82 SER A CA 1
ATOM 571 C C . SER A 1 82 ? -9.985 -10.877 -8.936 1.00 87.00 82 SER A C 1
ATOM 573 O O . SER A 1 82 ? -9.383 -11.165 -7.906 1.00 87.00 82 SER A O 1
ATOM 575 N N . THR A 1 83 ? -9.916 -11.636 -10.037 1.00 88.12 83 THR A N 1
ATOM 576 C CA . THR A 1 83 ? -9.113 -12.865 -10.132 1.00 88.12 83 THR A CA 1
ATOM 577 C C . THR A 1 83 ? -7.617 -12.569 -10.161 1.00 88.12 83 THR A C 1
ATOM 579 O O . THR A 1 83 ? -6.835 -13.314 -9.579 1.00 88.12 83 THR A O 1
ATOM 582 N N . LEU A 1 84 ? -7.213 -11.483 -10.826 1.00 89.12 84 LEU A N 1
ATOM 583 C CA . LEU A 1 84 ? -5.809 -11.092 -10.921 1.00 89.12 84 LEU A CA 1
ATOM 584 C C . LEU A 1 84 ? -5.312 -10.341 -9.686 1.00 89.12 84 LEU A C 1
ATOM 586 O O . LEU A 1 84 ? -4.114 -10.375 -9.436 1.00 89.12 84 LEU A O 1
ATOM 590 N N . ALA A 1 85 ? -6.181 -9.679 -8.917 1.00 88.94 85 ALA A N 1
ATOM 591 C CA . ALA A 1 85 ? -5.784 -8.829 -7.793 1.00 88.94 85 ALA A CA 1
ATOM 592 C C . ALA A 1 85 ? -4.826 -9.508 -6.787 1.00 88.94 85 ALA A C 1
ATOM 594 O O . ALA A 1 85 ? -3.822 -8.880 -6.450 1.00 88.94 85 ALA A O 1
ATOM 595 N N . PRO A 1 86 ? -5.014 -10.785 -6.386 1.00 90.31 86 PRO A N 1
ATOM 596 C CA . PRO A 1 86 ? -4.086 -11.478 -5.487 1.00 90.31 86 PRO A CA 1
ATOM 597 C C . PRO A 1 86 ? -2.672 -11.696 -6.041 1.00 90.31 86 PRO A C 1
ATOM 599 O O . PRO A 1 86 ? -1.796 -12.116 -5.300 1.00 90.31 86 PRO A O 1
ATOM 602 N N . LEU A 1 87 ? -2.420 -11.441 -7.327 1.00 89.00 87 LEU A N 1
ATOM 603 C CA . LEU A 1 87 ? -1.069 -11.488 -7.896 1.00 89.00 87 LEU A CA 1
ATOM 604 C C . LEU A 1 87 ? -0.261 -10.220 -7.592 1.00 89.00 87 LEU A C 1
ATOM 606 O O . LEU A 1 87 ? 0.951 -10.198 -7.795 1.00 89.00 87 LEU A O 1
ATOM 610 N N . TRP A 1 88 ? -0.917 -9.152 -7.136 1.00 90.50 88 TRP A N 1
ATOM 611 C CA . TRP A 1 88 ? -0.304 -7.837 -7.007 1.00 90.50 88 TRP A CA 1
ATOM 612 C C . TRP A 1 88 ? 0.022 -7.515 -5.545 1.00 90.50 88 TRP A C 1
ATOM 614 O O . TRP A 1 88 ? -0.836 -7.657 -4.669 1.00 90.50 88 TRP A O 1
ATOM 624 N N . PRO A 1 89 ? 1.227 -6.994 -5.246 1.00 92.50 89 PRO A N 1
ATOM 625 C CA . PRO A 1 89 ? 1.640 -6.703 -3.872 1.00 92.50 89 PRO A CA 1
ATOM 626 C C . PRO A 1 89 ? 0.737 -5.661 -3.199 1.00 92.50 89 PRO A C 1
ATOM 628 O O . PRO A 1 89 ? 0.448 -5.740 -2.006 1.00 92.50 89 PRO A O 1
ATOM 631 N N . THR A 1 90 ? 0.217 -4.699 -3.958 1.00 92.50 90 THR A N 1
ATOM 632 C CA . THR A 1 90 ? -0.692 -3.671 -3.437 1.00 92.50 90 THR A CA 1
ATOM 633 C C . THR A 1 90 ? -2.035 -4.226 -2.971 1.00 92.50 90 THR A C 1
ATOM 635 O O . THR A 1 90 ? -2.624 -3.646 -2.060 1.00 92.50 90 THR A O 1
ATOM 638 N N . TRP A 1 91 ? -2.494 -5.362 -3.510 1.00 94.00 91 TRP A N 1
ATOM 639 C CA . TRP A 1 91 ? -3.656 -6.068 -2.973 1.00 94.00 91 TRP A CA 1
ATOM 640 C C . TRP A 1 91 ? -3.353 -6.615 -1.579 1.00 94.00 91 TRP A C 1
ATOM 642 O O . TRP A 1 91 ? -4.069 -6.308 -0.634 1.00 94.00 91 TRP A O 1
ATOM 652 N N . HIS A 1 92 ? -2.235 -7.326 -1.393 1.00 94.56 92 HIS A N 1
ATOM 653 C CA . HIS A 1 92 ? -1.836 -7.831 -0.072 1.00 94.56 92 HIS A CA 1
ATOM 654 C C . HIS A 1 92 ? -1.654 -6.705 0.958 1.00 94.56 92 HIS A C 1
ATOM 656 O O . HIS A 1 92 ? -2.059 -6.859 2.110 1.00 94.56 92 HIS A O 1
ATOM 662 N N . LEU A 1 93 ? -1.114 -5.552 0.550 1.00 93.31 93 LEU A N 1
ATOM 663 C CA . LEU A 1 93 ? -1.023 -4.366 1.409 1.00 93.31 93 LEU A CA 1
ATOM 664 C C . LEU A 1 93 ? -2.403 -3.823 1.809 1.00 93.31 93 LEU A C 1
ATOM 666 O O . LEU A 1 93 ? -2.599 -3.474 2.975 1.00 93.31 93 LEU A O 1
ATOM 670 N N . ALA A 1 94 ? -3.368 -3.795 0.884 1.00 93.75 94 ALA A N 1
ATOM 671 C CA . ALA A 1 94 ? -4.741 -3.398 1.183 1.00 93.75 94 ALA A CA 1
ATOM 672 C C . ALA A 1 94 ? -5.371 -4.316 2.241 1.00 93.75 94 ALA A C 1
ATOM 674 O O . ALA A 1 94 ? -5.917 -3.829 3.229 1.00 93.75 94 ALA A O 1
ATOM 675 N N . GLN A 1 95 ? -5.194 -5.634 2.114 1.00 94.88 95 GLN A N 1
ATOM 676 C CA . GLN A 1 95 ? -5.706 -6.610 3.085 1.00 94.88 95 GLN A CA 1
ATOM 677 C C . GLN A 1 95 ? -5.113 -6.421 4.491 1.00 94.88 95 GLN A C 1
ATOM 679 O O . GLN A 1 95 ? -5.789 -6.665 5.491 1.00 94.88 95 GLN A O 1
ATOM 684 N N . LEU A 1 96 ? -3.873 -5.936 4.603 1.00 93.50 96 LEU A N 1
ATOM 685 C CA . LEU A 1 96 ? -3.269 -5.606 5.897 1.00 93.50 96 LEU A CA 1
ATOM 686 C C . LEU A 1 96 ? -3.841 -4.314 6.507 1.00 93.50 96 LEU A C 1
ATOM 688 O O . LEU A 1 96 ? -3.932 -4.217 7.739 1.00 93.50 96 LEU A O 1
ATOM 692 N N . ALA A 1 97 ? -4.240 -3.353 5.667 1.00 93.25 97 ALA A N 1
ATOM 693 C CA . ALA A 1 97 ? -4.763 -2.046 6.064 1.00 93.25 97 ALA A CA 1
ATOM 694 C C . ALA A 1 97 ? -6.267 -2.047 6.391 1.00 93.25 97 ALA A C 1
ATOM 696 O O . ALA A 1 97 ? -6.667 -1.413 7.365 1.00 93.25 97 ALA A O 1
ATOM 697 N N . LEU A 1 98 ? -7.096 -2.766 5.623 1.00 93.50 98 LEU A N 1
ATOM 698 C CA . LEU A 1 98 ? -8.564 -2.768 5.750 1.00 93.50 98 LEU A CA 1
ATOM 699 C C . LEU A 1 98 ? -9.061 -3.021 7.186 1.00 93.50 98 LEU A C 1
ATOM 701 O O . LEU A 1 98 ? -9.885 -2.245 7.677 1.00 93.50 98 LEU A O 1
ATOM 705 N N . PRO A 1 99 ? -8.525 -3.997 7.945 1.00 92.25 99 PRO A N 1
ATOM 706 C CA . PRO A 1 99 ? -9.046 -4.248 9.281 1.00 92.25 99 PRO A CA 1
ATOM 707 C C . PRO A 1 99 ? -8.573 -3.218 10.319 1.00 92.25 99 PRO A C 1
ATOM 709 O O . PRO A 1 99 ? -9.045 -3.251 11.450 1.00 92.25 99 PRO A O 1
ATOM 712 N N . ALA A 1 100 ? -7.662 -2.293 9.975 1.00 90.56 100 ALA A N 1
ATOM 713 C CA . ALA A 1 100 ? -7.343 -1.145 10.831 1.00 90.56 100 ALA A CA 1
ATOM 714 C C . ALA A 1 100 ? -8.501 -0.134 10.886 1.00 90.56 100 ALA A C 1
ATOM 716 O O . ALA A 1 100 ? -8.644 0.564 11.883 1.00 90.56 100 ALA A O 1
ATOM 717 N N . VAL A 1 101 ? -9.333 -0.093 9.839 1.00 89.56 101 VAL A N 1
ATOM 718 C CA . VAL A 1 101 ? -10.514 0.780 9.724 1.00 89.56 101 VAL A CA 1
ATOM 719 C C . VAL A 1 101 ? -11.832 0.013 9.887 1.00 89.56 101 VAL A C 1
ATOM 721 O O . VAL A 1 101 ? -12.890 0.508 9.517 1.00 89.56 101 VAL A O 1
ATOM 724 N N . GLY A 1 102 ? -11.780 -1.209 10.430 1.00 88.94 102 GLY A N 1
ATOM 725 C CA . GLY A 1 102 ? -12.965 -2.037 10.675 1.00 88.94 102 GLY A CA 1
ATOM 726 C C . GLY A 1 102 ? -13.554 -2.711 9.432 1.00 88.94 102 GLY A C 1
ATOM 727 O O . GLY A 1 102 ? -14.645 -3.268 9.511 1.00 88.94 102 GLY A O 1
ATOM 728 N N . LEU A 1 103 ? -12.849 -2.690 8.296 1.00 90.50 103 LEU A N 1
ATOM 729 C CA . LEU A 1 103 ? -13.279 -3.380 7.080 1.00 90.50 103 LEU A CA 1
ATOM 730 C C . LEU A 1 103 ? -12.752 -4.824 7.043 1.00 90.50 103 LEU A C 1
ATOM 732 O O . LEU A 1 103 ? -11.642 -5.092 7.517 1.00 90.50 103 LEU A O 1
ATOM 736 N N . PRO A 1 104 ? -13.519 -5.772 6.475 1.00 89.19 104 PRO A N 1
ATOM 737 C CA . PRO A 1 104 ? -13.085 -7.157 6.384 1.00 89.19 104 PRO A CA 1
ATOM 738 C C . PRO A 1 104 ? -11.886 -7.292 5.439 1.00 89.19 104 PRO A C 1
ATOM 740 O O . PRO A 1 104 ? -11.874 -6.736 4.341 1.00 89.19 104 PRO A O 1
ATOM 743 N N . ALA A 1 105 ? -10.901 -8.085 5.857 1.00 91.00 105 ALA A N 1
ATOM 744 C CA . ALA A 1 105 ? -9.862 -8.597 4.975 1.00 91.00 105 ALA A CA 1
ATOM 745 C C . ALA A 1 105 ? -10.179 -10.040 4.578 1.00 91.00 105 ALA A C 1
ATOM 747 O O . ALA A 1 105 ? -10.822 -10.791 5.306 1.00 91.00 105 ALA A O 1
ATOM 748 N N . GLN A 1 106 ? -9.697 -10.413 3.405 1.00 90.44 106 GLN A N 1
ATOM 749 C CA . GLN A 1 106 ? -9.782 -11.751 2.829 1.00 90.44 106 GLN A CA 1
ATOM 750 C C . GLN A 1 106 ? -8.411 -12.412 2.926 1.00 90.44 106 GLN A C 1
ATOM 752 O O . GLN A 1 106 ? -7.425 -11.788 2.538 1.00 90.44 106 GLN A O 1
ATOM 757 N N . GLY A 1 107 ? -8.371 -13.675 3.349 1.00 89.50 107 GLY A N 1
ATOM 758 C CA . GLY A 1 107 ? -7.135 -14.443 3.487 1.00 89.50 107 GLY A CA 1
ATOM 759 C C . GLY A 1 107 ? -6.469 -14.295 4.857 1.00 89.50 107 GLY A C 1
ATOM 760 O O . GLY A 1 107 ? -7.018 -13.712 5.790 1.00 89.50 107 GLY A O 1
ATOM 761 N N . SER A 1 108 ? -5.283 -14.891 4.992 1.00 91.31 108 SER A N 1
ATOM 762 C CA . SER A 1 108 ? -4.504 -14.889 6.234 1.00 91.31 108 SER A CA 1
ATOM 763 C C . SER A 1 108 ? -3.482 -13.754 6.236 1.00 91.31 108 SER A C 1
ATOM 765 O O . SER A 1 108 ? -2.674 -13.647 5.313 1.00 91.31 108 SER A O 1
ATOM 767 N N . THR A 1 109 ? -3.442 -12.967 7.318 1.00 90.88 109 THR A N 1
ATOM 768 C CA . THR A 1 109 ? -2.440 -11.908 7.558 1.00 90.88 109 THR A CA 1
ATOM 769 C C . THR A 1 109 ? -1.014 -12.385 7.280 1.00 90.88 109 THR A C 1
ATOM 771 O O . THR A 1 109 ? -0.246 -11.691 6.617 1.00 90.88 109 THR A O 1
ATOM 774 N N . TRP A 1 110 ? -0.672 -13.595 7.729 1.00 91.56 110 TRP A N 1
ATOM 775 C CA . TRP A 1 110 ? 0.661 -14.167 7.547 1.00 91.56 110 TRP A CA 1
ATOM 776 C C . TRP A 1 110 ? 0.992 -14.458 6.087 1.00 91.56 110 TRP A C 1
ATOM 778 O O . TRP A 1 110 ? 2.129 -14.253 5.674 1.00 91.56 110 TRP A O 1
ATOM 788 N N . VAL A 1 111 ? 0.003 -14.871 5.291 1.00 92.50 111 VAL A N 1
ATOM 789 C CA . VAL A 1 111 ? 0.186 -15.091 3.851 1.00 92.50 111 VAL A CA 1
ATOM 790 C C . VAL A 1 111 ? 0.461 -13.764 3.149 1.00 92.50 111 VAL A C 1
ATOM 792 O O . VAL A 1 111 ? 1.382 -13.690 2.343 1.00 92.50 111 VAL A O 1
ATOM 795 N N . HIS A 1 112 ? -0.267 -12.694 3.488 1.00 93.56 112 HIS A N 1
ATOM 796 C CA . HIS A 1 112 ? 0.002 -11.371 2.914 1.00 93.56 112 HIS A CA 1
ATOM 797 C C . HIS A 1 112 ? 1.409 -10.874 3.255 1.00 93.56 112 HIS A C 1
ATOM 799 O O . HIS A 1 112 ? 2.108 -10.391 2.371 1.00 93.56 112 HIS A O 1
ATOM 805 N N . ILE A 1 113 ? 1.849 -1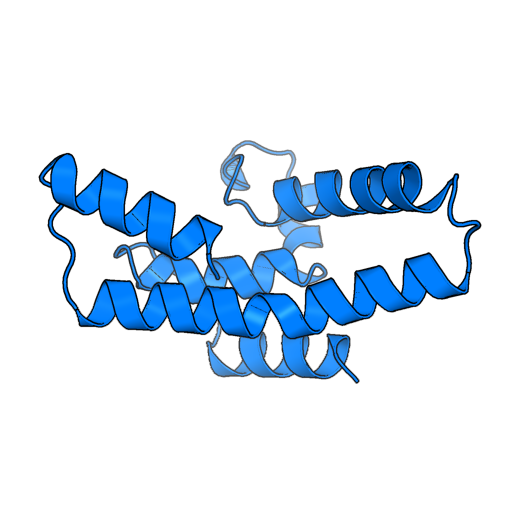1.041 4.505 1.00 91.94 113 ILE A N 1
ATOM 806 C CA . ILE A 1 113 ? 3.212 -10.681 4.915 1.00 91.94 113 ILE A CA 1
ATOM 807 C C . ILE A 1 113 ? 4.246 -11.512 4.146 1.00 91.94 113 ILE A C 1
ATOM 809 O O . ILE A 1 113 ? 5.185 -10.943 3.601 1.00 91.94 113 ILE A O 1
ATOM 813 N N . ALA A 1 114 ? 4.064 -12.832 4.058 1.00 91.88 114 ALA A N 1
ATOM 814 C CA . ALA A 1 114 ? 4.998 -13.722 3.372 1.00 91.88 114 ALA A CA 1
ATOM 815 C C . ALA A 1 114 ? 5.147 -13.379 1.882 1.00 91.88 114 ALA A C 1
ATOM 817 O O . ALA A 1 114 ? 6.269 -13.284 1.390 1.00 91.88 114 ALA A O 1
ATOM 818 N N . VAL A 1 115 ? 4.036 -13.125 1.180 1.00 91.75 115 VAL A N 1
ATOM 819 C CA . VAL A 1 115 ? 4.062 -12.707 -0.232 1.00 91.75 115 VAL A CA 1
ATOM 820 C C . VAL A 1 115 ? 4.805 -11.382 -0.397 1.00 91.75 115 VAL A C 1
ATOM 822 O O . VAL A 1 115 ? 5.632 -11.246 -1.290 1.00 91.75 115 VAL A O 1
ATOM 825 N N . LEU A 1 116 ? 4.569 -10.408 0.483 1.00 91.69 116 LEU A N 1
ATOM 826 C CA . LEU A 1 116 ? 5.238 -9.107 0.406 1.00 91.69 116 LEU A CA 1
ATOM 827 C C . LEU A 1 116 ? 6.739 -9.192 0.701 1.00 91.69 116 LEU A C 1
ATOM 829 O O . LEU A 1 116 ? 7.526 -8.496 0.059 1.00 91.69 116 LEU A O 1
ATOM 833 N N . LEU A 1 117 ? 7.145 -10.061 1.630 1.00 91.94 117 LEU A N 1
ATOM 834 C CA . LEU A 1 117 ? 8.560 -10.344 1.874 1.00 91.94 117 LEU A CA 1
ATOM 835 C C . LEU A 1 117 ? 9.209 -11.012 0.658 1.00 91.94 117 LEU A C 1
ATOM 837 O O . LEU A 1 117 ? 10.308 -10.618 0.285 1.00 91.94 117 LEU A O 1
ATOM 841 N N . ALA A 1 118 ? 8.513 -11.944 0.003 1.00 89.94 118 ALA A N 1
ATOM 842 C CA . ALA A 1 118 ? 8.994 -12.585 -1.221 1.00 89.94 118 ALA A CA 1
ATOM 843 C C . ALA A 1 118 ? 9.147 -11.606 -2.400 1.00 89.94 118 ALA A C 1
ATOM 845 O O . ALA A 1 118 ? 9.989 -11.821 -3.254 1.00 89.94 118 ALA A O 1
ATOM 846 N N . VAL A 1 119 ? 8.362 -10.524 -2.449 1.00 87.88 119 VAL A N 1
ATOM 847 C CA . VAL A 1 119 ? 8.516 -9.452 -3.457 1.00 87.88 119 VAL A CA 1
ATOM 848 C C . VAL A 1 119 ? 9.691 -8.516 -3.134 1.00 87.88 119 VAL A C 1
ATOM 850 O O . VAL A 1 119 ? 10.165 -7.795 -4.007 1.00 87.88 119 VAL A O 1
ATOM 853 N N . THR A 1 120 ? 10.144 -8.485 -1.880 1.00 87.06 120 THR A N 1
ATOM 854 C CA . THR A 1 120 ? 11.184 -7.554 -1.418 1.00 87.06 120 THR A CA 1
ATOM 855 C C . THR A 1 120 ? 12.612 -8.081 -1.634 1.00 87.06 120 THR A C 1
ATOM 857 O O . THR A 1 120 ? 13.521 -7.263 -1.769 1.00 87.06 120 THR A O 1
ATOM 860 N N . GLY A 1 121 ? 12.825 -9.402 -1.620 1.00 72.31 121 GLY A N 1
ATOM 861 C CA . GLY A 1 121 ? 14.144 -10.052 -1.736 1.00 72.31 121 GLY A CA 1
ATOM 862 C C . GLY A 1 121 ? 14.337 -10.786 -3.053 1.00 72.31 121 GLY A C 1
ATOM 863 O O . GLY A 1 121 ? 15.512 -10.925 -3.452 1.00 72.31 121 GLY A O 1
#

Foldseek 3Di:
DVVLVVVVVVCVVVVNPDDPQLSVQQVVLVVLVCQLLVQVLVVLPVVDDPVCSVVVSCVVVVLLVVLLCPVPHPVPDDVVSVVCSVVHLSVLSSLSNQVSVPHHHDDDVVVSSVVSVVSRD

Radius of gyration: 15.5 Å; chains: 1; bounding box: 36×33×37 Å

Secondary structure (DSSP, 8-state):
-HHHHHHHHHHHHTT----HHHHHHHHHHHHHHHHHHHHHHHHHHHHS-TTTHHHHHHHHHHHHHHHTSSSS-GGGS-HHHHHHGGGSHHHHHHHHHGGGGTPPP-S-HHHHHHHHHHHH-

Sequence (121 aa):
LLVALVLLGVAALAGVGLAPAMVLRLLAVAAFAALPLGAIGLWIGSHVSASAAPAVVNLVYLPLALLSGLWLPL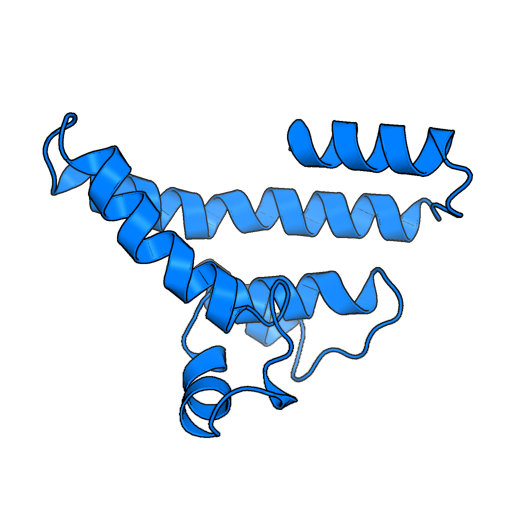SILPPVFSTLAPLWPTWHLAQLALPAVGLPAQGSTWVHIAVLLAVTG